Protein AF-A0AAD7BQ53-F1 (afdb_monomer_lite)

Radius of gyration: 19.4 Å; chains: 1; bounding box: 45×33×55 Å

Sequence (127 aa):
MDLADSLHLAATCTTCAQILLSPSLWIQSLKWMKNLHRRPLPCPVGTDITTLPLEKLRDIAIHAYKLRKNWASESPRPVRIGKFEMGFSRIGGPGNINVLCIPGTGLIVTISPNYFACWDAAWEFFT

Secondary structure (DSSP, 8-state):
--HHHHHHHHTT-HHHHGGGG-HHHHHHHHHHHHHHH-PPPSS-TT--GGGS-HHHHHHHHHHHHHHHHHHTSSS---S--------GGGS-SSPPPEEEE-TTSSEEEEEETTEEEEEETTGGG--

Structure (mmCIF, N/CA/C/O backbone):
data_AF-A0AAD7BQ53-F1
#
_entry.id   AF-A0AAD7BQ53-F1
#
loop_
_atom_site.group_PDB
_atom_site.id
_atom_site.type_symbol
_atom_site.label_atom_id
_atom_site.label_alt_id
_atom_site.label_comp_id
_atom_site.label_asym_id
_atom_site.label_entity_id
_atom_site.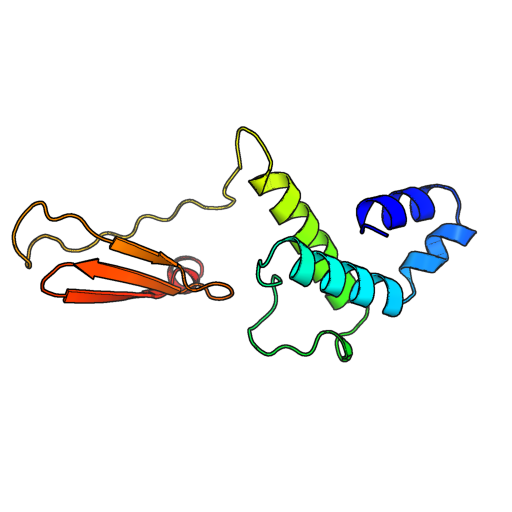label_seq_id
_atom_site.pdbx_PDB_ins_code
_atom_site.Cartn_x
_atom_site.Cartn_y
_atom_site.Cartn_z
_atom_site.occupancy
_atom_site.B_iso_or_equiv
_atom_site.auth_seq_id
_atom_site.auth_comp_id
_atom_site.auth_asym_id
_atom_site.auth_atom_id
_atom_site.pdbx_PDB_model_num
ATOM 1 N N . MET A 1 1 ? -6.947 14.391 10.854 1.00 62.53 1 MET A N 1
ATOM 2 C CA . MET A 1 1 ? -6.539 13.367 11.832 1.00 62.53 1 MET A CA 1
ATOM 3 C C . MET A 1 1 ? -5.756 12.318 11.063 1.00 62.53 1 MET A C 1
ATOM 5 O O . MET A 1 1 ? -6.292 11.815 10.078 1.00 62.53 1 MET A O 1
ATOM 9 N N . ASP A 1 2 ? -4.483 12.097 11.402 1.00 82.31 2 ASP A N 1
ATOM 10 C CA . ASP A 1 2 ? -3.684 11.031 10.776 1.00 82.31 2 ASP A CA 1
ATOM 11 C C . ASP A 1 2 ? -4.206 9.671 11.279 1.00 82.31 2 ASP A C 1
ATOM 13 O O . ASP A 1 2 ? -4.790 9.576 12.359 1.00 82.31 2 ASP A O 1
ATOM 17 N N . LEU A 1 3 ? -3.995 8.602 10.511 1.00 88.19 3 LEU A N 1
ATOM 18 C CA . LEU A 1 3 ? -4.345 7.245 10.928 1.00 88.19 3 LEU A CA 1
ATOM 19 C C . LEU A 1 3 ? -3.667 6.876 12.256 1.00 88.19 3 LEU A C 1
ATOM 21 O O . LEU A 1 3 ? -4.266 6.183 13.073 1.00 88.19 3 LEU A O 1
ATOM 25 N N . ALA A 1 4 ? -2.439 7.351 12.487 1.00 88.94 4 ALA A N 1
ATOM 26 C CA . ALA A 1 4 ? -1.733 7.135 13.748 1.00 88.94 4 ALA A CA 1
ATOM 27 C C . ALA A 1 4 ? -2.526 7.678 14.947 1.00 88.94 4 ALA A C 1
ATOM 29 O O . ALA A 1 4 ? -2.738 6.949 15.912 1.00 88.94 4 ALA A O 1
ATOM 30 N N . ASP A 1 5 ? -3.029 8.911 14.853 1.00 89.31 5 ASP A N 1
ATOM 31 C CA . ASP A 1 5 ? -3.812 9.550 15.916 1.00 89.31 5 ASP A CA 1
ATOM 32 C C . ASP A 1 5 ? -5.094 8.761 16.199 1.00 89.31 5 ASP A C 1
ATOM 34 O O . ASP A 1 5 ? -5.446 8.516 17.351 1.00 89.31 5 ASP A O 1
ATOM 38 N N . SER A 1 6 ? -5.774 8.311 15.140 1.00 89.69 6 SER A N 1
ATOM 39 C CA . SER A 1 6 ? -6.997 7.515 15.254 1.00 89.69 6 SER A CA 1
ATOM 40 C C . SER A 1 6 ? -6.750 6.156 15.912 1.00 89.69 6 SER A C 1
ATOM 42 O O . SER A 1 6 ? -7.562 5.715 16.724 1.00 89.69 6 SER A O 1
ATOM 44 N N . LEU A 1 7 ? -5.625 5.502 15.602 1.00 91.69 7 LEU A N 1
ATOM 45 C CA . LEU A 1 7 ? -5.232 4.241 16.234 1.00 91.69 7 LEU A CA 1
ATOM 46 C C . LEU A 1 7 ? -4.842 4.438 17.704 1.00 91.69 7 LEU A C 1
ATOM 48 O O . LEU A 1 7 ? -5.225 3.626 18.543 1.00 91.69 7 LEU A O 1
ATOM 52 N N . HIS A 1 8 ? -4.124 5.517 18.030 1.00 92.62 8 HIS A N 1
ATOM 53 C CA . HIS A 1 8 ? -3.790 5.853 19.413 1.00 92.62 8 HIS A CA 1
ATOM 54 C C . HIS A 1 8 ? -5.043 6.143 20.238 1.00 92.62 8 HIS A C 1
ATOM 56 O O . HIS A 1 8 ? -5.183 5.597 21.329 1.00 92.62 8 HIS A O 1
ATOM 62 N N . LEU A 1 9 ? -5.983 6.923 19.696 1.00 90.44 9 LEU A N 1
ATOM 63 C CA . LEU A 1 9 ? -7.271 7.182 20.334 1.00 90.44 9 LEU A CA 1
ATOM 64 C C . LEU A 1 9 ? -8.050 5.883 20.559 1.00 90.44 9 LEU A C 1
ATOM 66 O O . LEU A 1 9 ? -8.533 5.644 21.662 1.00 90.44 9 LEU A O 1
ATOM 70 N N . ALA A 1 10 ? -8.132 5.013 19.552 1.00 91.44 10 ALA A N 1
ATOM 71 C CA . ALA A 1 10 ? -8.824 3.732 19.669 1.00 91.44 10 ALA A CA 1
ATOM 72 C C . ALA A 1 10 ? -8.203 2.789 20.715 1.00 91.44 10 ALA A C 1
ATOM 74 O O . ALA A 1 10 ? -8.917 1.981 21.301 1.00 91.44 10 ALA A O 1
ATOM 75 N N . ALA A 1 11 ? -6.899 2.906 20.978 1.00 92.62 11 ALA A N 1
ATOM 76 C CA . ALA A 1 11 ? -6.208 2.118 21.995 1.00 92.62 11 ALA A CA 1
ATOM 77 C C . ALA A 1 11 ? -6.466 2.597 23.440 1.00 92.62 11 ALA A C 1
ATOM 79 O O . ALA A 1 11 ? -6.098 1.893 24.375 1.00 92.62 11 ALA A O 1
ATOM 80 N N . THR A 1 12 ? -7.082 3.770 23.645 1.00 95.00 12 THR A N 1
ATOM 81 C CA . THR A 1 12 ? -7.291 4.335 24.994 1.00 95.00 12 THR A CA 1
ATOM 82 C C . THR A 1 12 ? -8.374 3.619 25.801 1.00 95.00 12 THR A C 1
ATOM 84 O O . THR A 1 12 ? -8.192 3.382 26.993 1.00 95.00 12 THR A O 1
ATOM 87 N N . CYS A 1 13 ? -9.507 3.278 25.181 1.00 94.56 13 CYS A N 1
ATOM 88 C CA . CYS A 1 13 ? -10.615 2.587 25.837 1.00 94.56 13 CYS A CA 1
ATOM 89 C C . CYS A 1 13 ? -11.517 1.863 24.826 1.00 94.56 13 CYS A C 1
ATOM 91 O O . CYS A 1 13 ? -11.491 2.135 23.624 1.00 94.56 13 CYS A O 1
ATOM 93 N N . THR A 1 14 ? -12.363 0.959 25.321 1.00 92.94 14 THR A N 1
ATOM 94 C CA . THR A 1 14 ? -13.292 0.165 24.497 1.00 92.94 14 THR A CA 1
ATOM 95 C C . THR A 1 14 ? -14.312 1.023 23.751 1.00 92.94 14 THR A C 1
ATOM 97 O O . THR A 1 14 ? -14.644 0.717 22.608 1.00 92.94 14 THR A O 1
ATOM 100 N N . THR A 1 15 ? -14.769 2.126 24.347 1.00 93.25 15 THR A N 1
ATOM 101 C CA . THR A 1 15 ? -15.665 3.085 23.686 1.00 93.25 15 THR A CA 1
ATOM 102 C C . THR A 1 15 ? -14.977 3.751 22.498 1.00 93.25 15 THR A C 1
ATOM 104 O O . THR A 1 15 ? -15.538 3.807 21.408 1.00 93.25 15 THR A O 1
ATOM 107 N N . CYS A 1 16 ? -13.728 4.197 22.659 1.00 90.44 16 CYS A N 1
ATOM 108 C CA . CYS A 1 16 ? -12.955 4.770 21.559 1.00 90.44 16 CYS A CA 1
ATOM 109 C C . CYS A 1 16 ? -12.601 3.726 20.492 1.00 90.44 16 CYS A C 1
ATOM 111 O O . CYS A 1 16 ? -12.544 4.066 19.312 1.00 90.44 16 CYS A O 1
ATOM 113 N N . ALA A 1 17 ? -12.434 2.454 20.863 1.00 92.31 17 ALA A N 1
ATOM 114 C CA . ALA A 1 17 ? -12.211 1.376 19.902 1.00 92.31 17 ALA A CA 1
ATOM 115 C C . ALA A 1 17 ? -13.375 1.219 18.904 1.00 92.31 17 ALA A C 1
ATOM 117 O O . ALA A 1 17 ? -13.145 0.823 17.760 1.00 92.31 17 ALA A O 1
ATOM 118 N N . GLN A 1 18 ? -14.603 1.606 19.277 1.00 93.44 18 GLN A N 1
ATOM 119 C CA . GLN A 1 18 ? -15.753 1.592 18.364 1.00 93.44 18 GLN A CA 1
ATOM 120 C C . GLN A 1 18 ? -15.572 2.526 17.159 1.00 93.44 18 GLN A C 1
ATOM 122 O O . GLN A 1 18 ? -16.152 2.278 16.105 1.00 93.44 18 GLN A O 1
ATOM 127 N N . ILE A 1 19 ? -14.724 3.555 17.260 1.00 90.62 19 ILE A N 1
ATOM 128 C CA . ILE A 1 19 ? -14.427 4.464 16.143 1.00 90.62 19 ILE A CA 1
ATOM 129 C C . ILE A 1 19 ? -13.802 3.695 14.967 1.00 90.62 19 ILE A C 1
ATOM 131 O O . ILE A 1 19 ? -14.078 4.015 13.810 1.00 90.62 19 ILE A O 1
ATOM 135 N N . LEU A 1 20 ? -13.039 2.626 15.237 1.00 92.38 20 LEU A N 1
ATOM 136 C CA . LEU A 1 20 ? -12.443 1.770 14.203 1.00 92.38 20 LEU A CA 1
ATOM 137 C C . LEU A 1 20 ? -13.482 0.983 13.392 1.00 92.38 20 LEU A C 1
ATOM 139 O O . LEU A 1 20 ? -13.152 0.477 12.319 1.00 92.38 20 LEU A O 1
ATOM 143 N N . LEU A 1 21 ? -14.725 0.887 13.874 1.00 93.88 21 LEU A N 1
ATOM 144 C CA . LEU A 1 21 ? -15.827 0.241 13.161 1.00 93.88 21 LEU A CA 1
ATOM 145 C C . LEU A 1 21 ? -16.458 1.157 12.101 1.00 93.88 21 LEU A C 1
ATOM 147 O O . LEU A 1 21 ? -17.249 0.692 11.288 1.00 93.88 21 LEU A O 1
ATOM 151 N N . SER A 1 22 ? -16.113 2.448 12.083 1.00 94.56 22 SER A N 1
ATOM 152 C CA . SER A 1 22 ? -16.661 3.418 11.134 1.00 94.56 22 SER A CA 1
ATOM 153 C C . SER A 1 22 ? -15.903 3.398 9.798 1.00 94.56 22 SER A C 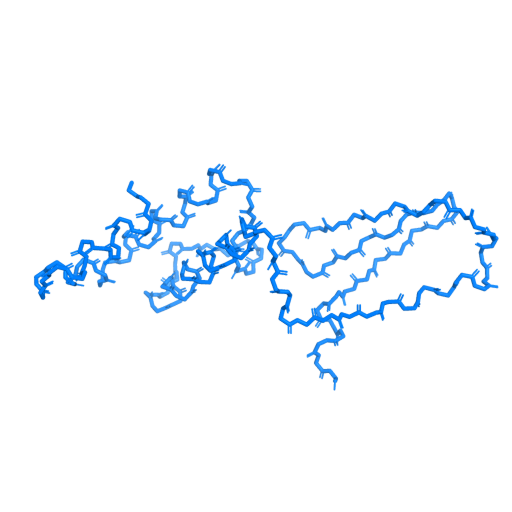1
ATOM 155 O O . SER A 1 22 ? -14.725 3.766 9.769 1.00 94.56 22 SER A O 1
ATOM 157 N N . PRO A 1 23 ? -16.545 3.066 8.658 1.00 94.88 23 PRO A N 1
ATOM 158 C CA . PRO A 1 23 ? -15.909 3.144 7.337 1.00 94.88 23 PRO A CA 1
ATOM 159 C C . PRO A 1 23 ? -15.418 4.557 6.996 1.00 94.88 23 PRO A C 1
ATOM 161 O O . PRO A 1 23 ? -14.372 4.727 6.367 1.00 94.88 23 PRO A O 1
ATOM 164 N N . SER A 1 24 ? -16.146 5.578 7.459 1.00 93.88 24 SER A N 1
ATOM 165 C CA . SER A 1 24 ? -15.834 6.989 7.223 1.00 93.88 24 SER A CA 1
ATOM 166 C C . SER A 1 24 ? -14.454 7.377 7.745 1.00 93.88 24 SER A C 1
ATOM 168 O O . SER A 1 24 ? -13.757 8.143 7.080 1.00 93.88 24 SER A O 1
ATOM 170 N N . LEU A 1 25 ? -14.038 6.819 8.889 1.00 93.75 25 LEU A N 1
ATOM 171 C CA . LEU A 1 25 ? -12.702 7.026 9.447 1.00 93.75 25 LEU A CA 1
ATOM 172 C C . LEU A 1 25 ? -11.632 6.598 8.439 1.00 93.75 25 LEU A C 1
ATOM 174 O O . LEU A 1 25 ? -10.783 7.393 8.041 1.00 93.75 25 LEU A O 1
ATOM 178 N N . TRP A 1 26 ? -11.714 5.349 7.983 1.00 94.69 26 TRP A N 1
ATOM 179 C CA . TRP A 1 26 ? -10.730 4.752 7.087 1.00 94.69 26 TRP A CA 1
ATOM 180 C C . TRP A 1 26 ? -10.692 5.453 5.731 1.00 94.69 26 TRP A C 1
ATOM 182 O O . TRP A 1 26 ? -9.611 5.742 5.219 1.00 94.69 26 TRP A O 1
ATOM 192 N N . ILE A 1 27 ? -11.856 5.796 5.172 1.00 94.69 27 ILE A N 1
ATOM 193 C CA . ILE A 1 27 ? -11.950 6.559 3.921 1.00 94.69 27 ILE A CA 1
ATOM 194 C C . ILE A 1 27 ? -11.280 7.928 4.078 1.00 94.69 27 ILE A C 1
ATOM 196 O O . ILE A 1 27 ? -10.512 8.333 3.203 1.00 94.69 27 ILE A O 1
ATOM 200 N N . GLN A 1 28 ? -11.535 8.645 5.177 1.00 92.94 28 GLN A N 1
ATOM 201 C CA . GLN A 1 28 ? -10.896 9.937 5.430 1.00 92.94 28 GLN A CA 1
ATOM 202 C C . GLN A 1 28 ? -9.380 9.799 5.585 1.00 92.94 28 GLN A C 1
ATOM 204 O O . GLN A 1 28 ? -8.644 10.556 4.951 1.00 92.94 28 GLN A O 1
ATOM 209 N N . SER A 1 29 ? -8.902 8.810 6.346 1.00 92.06 29 SER A N 1
ATOM 210 C CA . SER A 1 29 ? -7.468 8.540 6.494 1.00 92.06 29 SER A CA 1
ATOM 211 C C . SER A 1 29 ? -6.803 8.224 5.151 1.00 92.06 29 SER A C 1
ATOM 213 O O . SER A 1 29 ? -5.741 8.766 4.846 1.00 92.06 29 SER A O 1
ATOM 215 N N . LEU A 1 30 ? -7.433 7.396 4.311 1.00 92.31 30 LEU A N 1
ATOM 216 C CA . LEU A 1 30 ? -6.934 7.049 2.976 1.00 92.31 30 LEU A CA 1
ATOM 217 C C . LEU A 1 30 ? -6.905 8.259 2.034 1.00 92.31 30 LEU A C 1
ATOM 219 O O . LEU A 1 30 ? -5.904 8.479 1.351 1.00 92.31 30 LEU A O 1
ATOM 223 N N . LYS A 1 31 ? -7.967 9.076 2.018 1.00 91.38 31 LYS A N 1
ATOM 224 C CA . LYS A 1 31 ? -8.009 10.323 1.235 1.00 91.38 31 LYS A CA 1
ATOM 225 C C . LYS A 1 31 ? -6.916 11.292 1.681 1.00 91.38 31 LYS A C 1
ATOM 227 O O . LYS A 1 31 ? -6.219 11.856 0.840 1.00 91.38 31 LYS A O 1
ATOM 232 N N . TRP A 1 32 ? -6.732 11.450 2.990 1.00 89.69 32 TRP A N 1
ATOM 233 C CA . TRP A 1 32 ? -5.691 12.307 3.547 1.00 89.69 32 TRP A CA 1
ATOM 234 C C . TRP A 1 32 ? -4.287 11.815 3.170 1.00 89.69 32 TRP A C 1
ATOM 236 O O . TRP A 1 32 ? -3.481 12.603 2.678 1.00 89.69 32 TRP A O 1
ATOM 246 N N . MET A 1 33 ? -4.013 10.509 3.290 1.00 87.81 33 MET A N 1
ATOM 247 C CA . MET A 1 33 ? -2.735 9.919 2.871 1.00 87.81 33 MET A CA 1
ATOM 248 C C . MET A 1 33 ? -2.463 10.104 1.372 1.00 87.81 33 MET A C 1
ATOM 250 O O . MET A 1 33 ? -1.357 10.499 1.001 1.00 87.81 33 MET A O 1
ATOM 254 N N . LYS A 1 34 ? -3.464 9.864 0.513 1.00 86.31 34 LYS A N 1
ATOM 255 C CA . LYS A 1 34 ? -3.348 10.057 -0.942 1.00 86.31 34 LYS A CA 1
ATOM 256 C C . LYS A 1 34 ? -2.979 11.504 -1.286 1.00 86.31 34 LYS A C 1
ATOM 258 O O . LYS A 1 34 ? -2.079 11.734 -2.092 1.00 86.31 34 LYS A O 1
ATOM 263 N N . ASN A 1 35 ? -3.652 12.467 -0.658 1.00 86.00 35 ASN A N 1
ATOM 264 C CA . ASN A 1 35 ? -3.4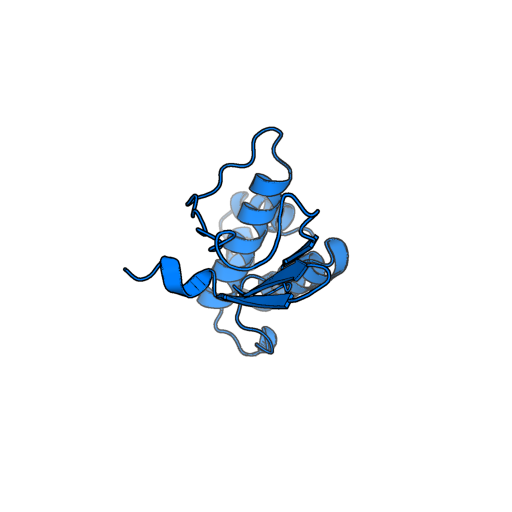62 13.888 -0.942 1.00 86.00 35 ASN A CA 1
ATOM 265 C C . ASN A 1 35 ? -2.121 14.415 -0.422 1.00 86.00 35 ASN A C 1
ATOM 267 O O . ASN A 1 35 ? -1.442 15.153 -1.132 1.00 86.00 35 ASN A O 1
ATOM 271 N N . LEU A 1 36 ? -1.726 14.026 0.794 1.00 81.88 36 LEU A N 1
ATOM 272 C CA . LEU A 1 36 ? -0.513 14.543 1.424 1.00 81.88 36 LEU A CA 1
ATOM 273 C C . LEU A 1 36 ? 0.761 14.014 0.754 1.00 81.88 36 LEU A C 1
ATOM 275 O O . LEU A 1 36 ? 1.695 14.773 0.521 1.00 81.88 36 LEU A O 1
ATOM 279 N N . HIS A 1 37 ? 0.801 12.720 0.430 1.00 73.44 37 HIS A N 1
ATOM 280 C CA . HIS A 1 37 ? 2.035 12.071 -0.033 1.00 73.44 37 HIS A CA 1
ATOM 281 C C . HIS A 1 37 ? 2.163 12.013 -1.553 1.00 73.44 37 HIS A C 1
ATOM 283 O O . HIS A 1 37 ? 3.205 11.592 -2.049 1.00 73.44 37 HIS A O 1
ATOM 289 N N . ARG A 1 38 ? 1.107 12.381 -2.298 1.00 78.56 38 ARG A N 1
ATOM 290 C CA . ARG A 1 38 ? 1.005 12.208 -3.762 1.00 78.56 38 ARG A CA 1
ATOM 291 C C . ARG A 1 38 ? 1.376 10.793 -4.231 1.00 78.56 38 ARG A C 1
ATOM 293 O O . ARG A 1 38 ? 1.777 10.595 -5.375 1.00 78.56 38 ARG A O 1
ATOM 300 N N . ARG A 1 39 ? 1.252 9.802 -3.343 1.00 78.50 39 ARG A N 1
ATOM 301 C CA . ARG A 1 39 ? 1.511 8.394 -3.632 1.00 78.50 39 ARG A CA 1
ATOM 302 C C . ARG A 1 39 ? 0.184 7.672 -3.847 1.00 78.50 39 ARG A C 1
ATOM 304 O O . ARG A 1 39 ? -0.786 7.953 -3.137 1.00 78.50 39 ARG A O 1
ATOM 311 N N . PRO A 1 40 ? 0.128 6.751 -4.817 1.00 82.94 40 PRO A N 1
ATOM 312 C CA . PRO A 1 40 ? -1.049 5.929 -5.031 1.00 82.94 40 PRO A CA 1
ATOM 313 C C . PRO A 1 40 ? -1.308 5.060 -3.799 1.00 82.94 40 PRO A C 1
ATOM 315 O O . PRO A 1 40 ? -0.382 4.648 -3.095 1.00 82.94 40 PRO A O 1
ATOM 318 N N . LEU A 1 41 ? -2.586 4.796 -3.539 1.00 88.69 41 LEU A N 1
ATOM 319 C CA . LEU A 1 41 ? -2.986 3.840 -2.515 1.00 88.69 41 LEU A CA 1
ATOM 320 C C . LEU A 1 41 ? -2.651 2.415 -2.985 1.00 88.69 41 LEU A C 1
ATOM 322 O O . LEU A 1 41 ? -2.651 2.164 -4.191 1.00 88.69 41 LEU A O 1
ATOM 326 N N . PRO A 1 42 ? -2.391 1.475 -2.061 1.00 87.56 42 PRO A N 1
ATOM 327 C CA . PRO A 1 42 ? -2.105 0.078 -2.379 1.00 87.56 42 PRO A CA 1
ATOM 328 C C . PRO A 1 42 ? -3.393 -0.684 -2.732 1.00 87.56 42 PRO A C 1
ATOM 330 O O . PRO A 1 42 ? -3.787 -1.634 -2.062 1.00 87.56 42 PRO A O 1
ATOM 333 N N . CYS A 1 43 ? -4.089 -0.223 -3.764 1.00 85.88 43 CYS A N 1
ATOM 334 C CA . CYS A 1 43 ? -5.283 -0.837 -4.327 1.00 85.88 43 CYS A CA 1
ATOM 335 C C . CYS A 1 43 ? -5.236 -0.723 -5.859 1.00 85.88 43 CYS A C 1
ATOM 337 O O . CYS A 1 43 ? -4.519 0.141 -6.372 1.00 85.88 43 CYS A O 1
ATOM 339 N N . PRO A 1 44 ? -5.994 -1.551 -6.601 1.00 83.44 44 PRO A N 1
ATOM 340 C CA . PRO A 1 44 ? -6.022 -1.471 -8.057 1.00 83.44 44 PRO A CA 1
ATOM 341 C C . PRO A 1 44 ? -6.359 -0.063 -8.562 1.00 83.44 44 PRO A C 1
ATOM 343 O O . PRO A 1 44 ? -7.152 0.665 -7.950 1.00 83.44 44 PRO A O 1
ATOM 346 N N . VAL A 1 45 ? -5.768 0.317 -9.694 1.00 81.69 45 VAL A N 1
ATOM 347 C CA . VAL A 1 45 ? -6.030 1.612 -10.334 1.00 81.69 45 VAL A CA 1
ATOM 348 C C . VAL A 1 45 ? -7.521 1.734 -10.654 1.00 81.69 45 VAL A C 1
ATOM 350 O O . VAL A 1 45 ? -8.143 0.788 -11.126 1.00 81.69 45 VAL A O 1
ATOM 353 N N . GLY A 1 46 ? -8.104 2.899 -10.365 1.00 84.31 46 GLY A N 1
ATOM 354 C CA . GLY A 1 46 ? -9.529 3.156 -10.596 1.00 84.31 46 GLY A CA 1
ATOM 355 C C . GLY A 1 46 ? -10.470 2.599 -9.524 1.00 84.31 46 GLY A C 1
ATOM 356 O O . GLY A 1 46 ? -11.669 2.836 -9.616 1.00 84.31 46 GLY A O 1
ATOM 357 N N . THR A 1 47 ? -9.960 1.918 -8.490 1.00 89.12 47 THR A N 1
ATOM 358 C CA . THR A 1 47 ? -10.802 1.445 -7.379 1.00 89.12 47 THR A CA 1
ATOM 359 C C . THR A 1 47 ? -11.463 2.622 -6.664 1.00 89.12 47 THR A C 1
ATOM 361 O O . THR A 1 47 ? -10.774 3.492 -6.118 1.00 89.12 47 THR A O 1
ATOM 364 N N . ASP A 1 48 ? -12.795 2.621 -6.610 1.00 92.62 48 ASP A N 1
ATOM 365 C CA . ASP A 1 48 ? -13.537 3.519 -5.733 1.00 92.62 48 ASP A CA 1
ATOM 366 C C . ASP A 1 48 ? -13.453 3.006 -4.292 1.00 92.62 48 ASP A C 1
ATOM 368 O O . ASP A 1 48 ? -14.044 1.997 -3.917 1.00 92.62 48 ASP A O 1
ATOM 372 N N . ILE A 1 49 ? -12.687 3.711 -3.461 1.00 93.25 49 ILE A N 1
ATOM 373 C CA . ILE A 1 49 ? -12.535 3.353 -2.049 1.00 93.25 49 ILE A CA 1
ATOM 374 C C . ILE A 1 49 ? -13.842 3.507 -1.262 1.00 93.25 49 ILE A C 1
ATOM 376 O O . ILE A 1 49 ? -13.976 2.898 -0.209 1.00 93.25 49 ILE A O 1
ATOM 380 N N . THR A 1 50 ? -14.806 4.305 -1.729 1.00 94.38 50 THR A N 1
ATOM 381 C CA . THR A 1 50 ? -16.058 4.544 -0.991 1.00 94.38 50 THR A CA 1
ATOM 382 C C . THR A 1 50 ? -17.008 3.351 -1.026 1.00 94.38 50 THR A C 1
ATOM 384 O O . THR A 1 50 ? -17.856 3.228 -0.146 1.00 94.38 50 THR A O 1
ATOM 387 N N . THR A 1 51 ? -16.824 2.443 -1.986 1.00 95.31 51 THR A N 1
ATOM 388 C CA . THR A 1 51 ? -17.645 1.240 -2.155 1.00 95.31 51 THR A CA 1
ATOM 389 C C . THR A 1 51 ? -17.018 -0.004 -1.524 1.00 95.31 51 THR A C 1
ATOM 391 O O . THR A 1 51 ? -17.585 -1.091 -1.612 1.00 95.31 51 THR A O 1
ATOM 394 N N . LEU A 1 52 ? -15.829 0.112 -0.922 1.00 95.06 52 LEU A N 1
ATOM 395 C CA . LEU A 1 52 ? -15.121 -1.028 -0.345 1.00 95.06 52 LEU A CA 1
ATOM 396 C C . LEU A 1 52 ? -15.684 -1.416 1.032 1.00 95.06 52 LEU A C 1
ATOM 398 O O . LEU A 1 52 ? -16.037 -0.543 1.827 1.00 95.06 52 LEU A O 1
ATOM 402 N N . PRO A 1 53 ? -15.698 -2.719 1.369 1.00 96.62 53 PRO A N 1
ATOM 403 C CA . PRO A 1 53 ? -16.070 -3.163 2.705 1.00 96.62 53 PRO A CA 1
ATOM 404 C C . PRO A 1 53 ? -15.045 -2.690 3.745 1.00 96.62 53 PRO A C 1
ATOM 406 O O . PRO A 1 53 ? -13.857 -2.526 3.447 1.00 96.62 53 PRO A O 1
ATOM 409 N N . LEU A 1 54 ? -15.500 -2.522 4.991 1.00 95.62 54 LEU A N 1
ATOM 410 C CA . LEU A 1 54 ? -14.696 -2.019 6.112 1.00 95.62 54 LEU A CA 1
ATOM 411 C C . LEU A 1 54 ? -13.362 -2.762 6.280 1.00 95.62 54 LEU A C 1
ATOM 413 O O . LEU A 1 54 ? -12.327 -2.138 6.494 1.00 95.62 54 LEU A O 1
ATOM 417 N N . GLU A 1 55 ? -13.375 -4.088 6.156 1.00 95.56 55 GLU A N 1
ATOM 418 C CA . GLU A 1 55 ? -12.169 -4.911 6.277 1.00 95.56 55 GLU A CA 1
ATOM 419 C C . GLU A 1 55 ? -11.123 -4.545 5.221 1.00 95.56 55 GLU A C 1
ATOM 421 O O . GLU A 1 55 ? -9.962 -4.320 5.553 1.00 95.56 55 GLU A O 1
ATOM 426 N N . LYS A 1 56 ? -11.546 -4.377 3.962 1.00 95.06 56 LYS A N 1
ATOM 427 C CA . LYS A 1 56 ? -10.653 -3.967 2.870 1.00 95.06 56 LYS A CA 1
ATOM 428 C C . LYS A 1 56 ? -10.136 -2.549 3.070 1.00 95.06 56 LYS A C 1
ATOM 430 O O . LYS A 1 56 ? -8.954 -2.302 2.848 1.00 95.06 56 LYS A O 1
ATOM 435 N N . LEU A 1 57 ? -10.989 -1.629 3.518 1.00 95.44 57 LEU A N 1
ATOM 436 C CA . LEU A 1 57 ? -10.582 -0.265 3.862 1.00 95.44 57 LEU A CA 1
ATOM 437 C C . LEU A 1 57 ? -9.491 -0.254 4.937 1.00 95.44 57 LEU A C 1
ATOM 439 O O . LEU A 1 57 ? -8.470 0.419 4.777 1.00 95.44 57 LEU A O 1
ATOM 443 N N . ARG A 1 58 ? -9.688 -1.038 6.000 1.00 95.19 58 ARG A N 1
ATOM 444 C CA . ARG A 1 58 ? -8.718 -1.215 7.082 1.00 95.19 58 ARG A CA 1
ATOM 445 C C . ARG A 1 58 ? -7.405 -1.794 6.561 1.00 95.19 58 ARG A C 1
ATOM 447 O O . ARG A 1 58 ? -6.346 -1.245 6.861 1.00 95.19 58 ARG A O 1
ATOM 454 N N . ASP A 1 59 ? -7.462 -2.857 5.765 1.00 94.88 59 ASP A N 1
ATOM 455 C CA . ASP A 1 59 ? -6.272 -3.522 5.229 1.00 94.88 59 ASP A CA 1
ATOM 456 C C . ASP A 1 59 ? -5.442 -2.576 4.352 1.00 94.88 59 ASP A C 1
ATOM 458 O O . ASP A 1 59 ? -4.232 -2.448 4.551 1.00 94.88 59 ASP A O 1
ATOM 462 N N . ILE A 1 60 ? -6.094 -1.848 3.436 1.00 94.12 60 ILE A N 1
ATOM 463 C CA . ILE A 1 60 ? -5.444 -0.852 2.571 1.00 94.12 60 ILE A CA 1
ATOM 464 C C . ILE A 1 60 ? -4.816 0.254 3.421 1.00 94.12 60 ILE A C 1
ATOM 466 O O . ILE A 1 60 ? -3.667 0.628 3.186 1.00 94.12 60 ILE A O 1
ATOM 470 N N . ALA A 1 61 ? -5.533 0.776 4.420 1.00 93.69 61 ALA A N 1
ATOM 471 C CA . ALA A 1 61 ? -5.047 1.869 5.257 1.00 93.69 61 ALA A CA 1
ATOM 472 C C . ALA A 1 61 ? -3.836 1.458 6.103 1.00 93.69 61 ALA A C 1
ATOM 474 O O . ALA A 1 61 ? -2.832 2.173 6.138 1.00 93.69 61 ALA A O 1
ATOM 475 N N . ILE A 1 62 ? -3.892 0.282 6.733 1.00 93.25 62 ILE A N 1
ATOM 476 C CA . ILE A 1 62 ? -2.773 -0.269 7.502 1.00 93.25 62 ILE A CA 1
ATOM 477 C C . ILE A 1 62 ? -1.581 -0.543 6.581 1.00 93.25 62 ILE A C 1
ATOM 479 O O . ILE A 1 62 ? -0.446 -0.218 6.937 1.00 93.25 62 ILE A O 1
ATOM 483 N N . HIS A 1 63 ? -1.811 -1.115 5.397 1.00 91.56 63 HIS A N 1
ATOM 484 C CA . HIS A 1 63 ? -0.745 -1.380 4.436 1.00 91.56 63 HIS A CA 1
ATOM 485 C C . HIS A 1 63 ? -0.090 -0.081 3.947 1.00 91.56 63 HIS A C 1
ATOM 487 O O . HIS A 1 63 ? 1.134 0.038 3.980 1.00 91.56 63 HIS A O 1
ATOM 493 N N . ALA A 1 64 ? -0.887 0.927 3.582 1.00 90.75 64 ALA A N 1
ATOM 494 C CA . ALA A 1 64 ? -0.401 2.243 3.173 1.00 90.75 64 ALA A CA 1
ATOM 495 C C . ALA A 1 64 ? 0.436 2.909 4.277 1.00 90.75 64 ALA A C 1
ATOM 497 O O . ALA A 1 64 ? 1.520 3.430 4.010 1.00 90.75 64 ALA A O 1
ATOM 498 N N . TYR A 1 65 ? -0.019 2.833 5.531 1.00 90.75 65 TYR A N 1
ATOM 499 C CA . TYR A 1 65 ? 0.718 3.352 6.682 1.00 90.75 65 TYR A CA 1
ATOM 500 C C . TYR A 1 65 ? 2.051 2.628 6.904 1.00 90.75 65 TYR A C 1
ATOM 502 O O . TYR A 1 65 ? 3.082 3.276 7.097 1.00 90.75 65 TYR A O 1
ATOM 510 N N . LYS A 1 66 ? 2.058 1.290 6.833 1.00 89.88 66 LYS A N 1
ATOM 511 C CA . LYS A 1 66 ? 3.285 0.485 6.947 1.00 89.88 66 LYS A CA 1
ATOM 512 C C . LYS A 1 66 ? 4.278 0.822 5.839 1.00 89.88 66 LYS A C 1
ATOM 514 O O . LYS A 1 66 ? 5.452 1.023 6.136 1.00 89.88 66 LYS A O 1
ATOM 519 N N . LEU A 1 67 ? 3.811 0.946 4.593 1.00 88.00 67 LEU A N 1
ATOM 520 C CA . LEU A 1 67 ? 4.645 1.384 3.475 1.00 88.00 67 LEU A CA 1
ATOM 521 C C . LEU A 1 67 ? 5.234 2.766 3.748 1.00 88.00 67 LEU A C 1
ATOM 523 O O . LEU A 1 67 ? 6.444 2.931 3.632 1.00 88.00 67 LEU A O 1
ATOM 527 N N . ARG A 1 68 ? 4.418 3.744 4.167 1.00 87.62 68 ARG A N 1
ATOM 528 C CA . ARG A 1 68 ? 4.899 5.091 4.518 1.00 87.62 68 ARG A CA 1
ATOM 529 C C . ARG A 1 68 ? 6.015 5.028 5.558 1.00 87.62 68 ARG A C 1
ATOM 531 O O . ARG A 1 68 ? 7.064 5.628 5.356 1.00 87.62 68 ARG A O 1
ATOM 538 N N . LYS A 1 69 ? 5.801 4.284 6.646 1.00 89.50 69 LYS A N 1
ATOM 539 C CA . LYS A 1 69 ? 6.787 4.135 7.723 1.00 89.50 69 LYS A CA 1
ATOM 540 C C . LYS A 1 69 ? 8.072 3.462 7.235 1.00 89.50 69 LYS A C 1
ATOM 542 O O . LYS A 1 69 ? 9.152 3.902 7.606 1.00 89.50 69 LYS A O 1
ATOM 547 N N . ASN A 1 70 ? 7.962 2.434 6.393 1.00 90.50 70 ASN A N 1
ATOM 548 C CA . ASN A 1 70 ? 9.120 1.751 5.817 1.00 90.50 70 ASN A CA 1
ATOM 549 C C . ASN A 1 70 ? 9.931 2.684 4.908 1.00 90.50 70 ASN A C 1
ATOM 551 O O . ASN A 1 70 ? 11.143 2.763 5.043 1.00 90.50 70 ASN A O 1
ATOM 555 N N . TRP A 1 71 ? 9.263 3.436 4.028 1.00 86.44 71 TRP A N 1
ATOM 556 C CA . TRP A 1 71 ? 9.919 4.382 3.119 1.00 86.44 71 TRP A CA 1
ATOM 557 C C . TRP A 1 71 ? 10.533 5.594 3.823 1.00 86.44 71 TRP A C 1
ATOM 559 O O . TRP A 1 71 ? 11.440 6.203 3.271 1.00 86.44 71 TRP A O 1
ATOM 569 N N . ALA A 1 72 ? 10.030 5.957 5.003 1.00 88.56 72 ALA A N 1
ATOM 570 C CA . ALA A 1 72 ? 10.591 7.022 5.830 1.00 88.56 72 ALA A CA 1
ATOM 571 C C . ALA A 1 72 ? 11.717 6.537 6.764 1.00 88.56 72 ALA A C 1
ATOM 573 O O . ALA A 1 72 ? 12.308 7.348 7.471 1.00 88.56 72 ALA A O 1
ATOM 574 N N . SER A 1 73 ? 11.986 5.229 6.818 1.00 91.38 73 SER A N 1
ATOM 575 C CA . SER A 1 73 ? 13.084 4.676 7.609 1.00 91.38 73 SER A CA 1
ATOM 576 C C . SER A 1 73 ? 14.430 4.983 6.952 1.00 91.38 73 SER A C 1
ATOM 578 O O . SER A 1 73 ? 14.529 5.009 5.730 1.00 91.38 73 SER A O 1
ATOM 580 N N . GLU A 1 74 ? 15.479 5.140 7.762 1.00 92.88 74 GLU A N 1
ATOM 581 C CA . GLU A 1 74 ? 16.867 5.249 7.289 1.00 92.88 74 GLU A CA 1
ATOM 582 C C . GLU A 1 74 ? 17.310 4.005 6.498 1.00 92.88 74 GLU A C 1
ATOM 584 O O . GLU A 1 74 ? 18.109 4.101 5.571 1.00 92.88 74 GLU A O 1
ATOM 589 N N . SER A 1 75 ? 16.740 2.838 6.818 1.00 90.88 75 SER A N 1
ATOM 590 C CA . SER A 1 75 ? 16.993 1.575 6.117 1.00 90.88 75 SER A CA 1
ATOM 591 C C . SER A 1 75 ? 15.679 0.892 5.706 1.00 90.88 75 SER A C 1
ATOM 593 O O . SER A 1 75 ? 15.239 -0.063 6.358 1.00 90.88 75 SER A O 1
ATOM 595 N N . PRO A 1 76 ? 15.020 1.356 4.622 1.00 89.50 76 PRO A N 1
ATOM 596 C CA . PRO A 1 76 ? 13.811 0.725 4.109 1.00 89.50 76 PRO A CA 1
ATOM 597 C C . PRO A 1 76 ? 14.080 -0.741 3.781 1.00 89.50 76 PRO A C 1
ATOM 599 O O . PRO A 1 76 ? 15.041 -1.068 3.084 1.00 89.50 76 PRO A O 1
ATOM 602 N N . ARG A 1 77 ? 13.222 -1.639 4.267 1.00 87.12 77 ARG A N 1
ATOM 603 C CA . ARG A 1 77 ? 13.373 -3.076 4.026 1.00 87.12 77 ARG A CA 1
ATOM 604 C C . ARG A 1 77 ? 12.443 -3.493 2.893 1.00 87.12 77 ARG A C 1
ATOM 606 O O . ARG A 1 77 ? 11.225 -3.503 3.103 1.00 87.12 77 ARG A O 1
ATOM 613 N N . PRO A 1 78 ? 12.957 -3.788 1.687 1.00 82.56 78 PRO A N 1
ATOM 614 C CA . PRO A 1 78 ? 12.131 -4.383 0.651 1.00 82.56 78 PRO A CA 1
ATOM 615 C C . PRO A 1 78 ? 11.708 -5.782 1.104 1.00 82.56 78 PRO A C 1
ATOM 617 O O . PRO A 1 78 ? 12.494 -6.523 1.689 1.00 82.56 78 PRO A O 1
ATOM 620 N N . VAL A 1 79 ? 10.455 -6.149 0.840 1.00 76.62 79 VAL A N 1
ATOM 621 C CA . VAL A 1 79 ? 9.959 -7.500 1.153 1.00 76.62 79 VAL A CA 1
ATOM 622 C C . VAL A 1 79 ? 10.596 -8.534 0.220 1.00 76.62 79 VAL A C 1
ATOM 624 O O . VAL A 1 79 ? 10.821 -9.671 0.621 1.00 76.62 79 VAL A O 1
ATOM 627 N N . ARG A 1 80 ? 10.900 -8.139 -1.023 1.00 69.56 80 ARG A N 1
ATOM 628 C CA . ARG A 1 80 ? 11.553 -8.965 -2.043 1.00 69.56 80 ARG A CA 1
ATOM 629 C C . ARG A 1 80 ? 12.471 -8.105 -2.903 1.00 69.56 80 ARG A C 1
ATOM 631 O O . ARG A 1 80 ? 12.172 -6.937 -3.144 1.00 69.56 80 ARG A O 1
ATOM 638 N N . ILE A 1 81 ? 13.567 -8.698 -3.360 1.00 73.81 81 ILE A N 1
ATOM 639 C CA . ILE A 1 81 ? 14.515 -8.089 -4.293 1.00 73.81 81 ILE A CA 1
ATOM 640 C C . ILE A 1 81 ? 14.470 -8.933 -5.566 1.00 73.81 81 ILE A C 1
ATOM 642 O O . ILE A 1 81 ? 14.854 -10.099 -5.533 1.00 73.81 81 ILE A O 1
ATOM 646 N N . GLY A 1 82 ? 13.959 -8.355 -6.652 1.00 67.81 82 GLY A N 1
ATOM 647 C CA . GL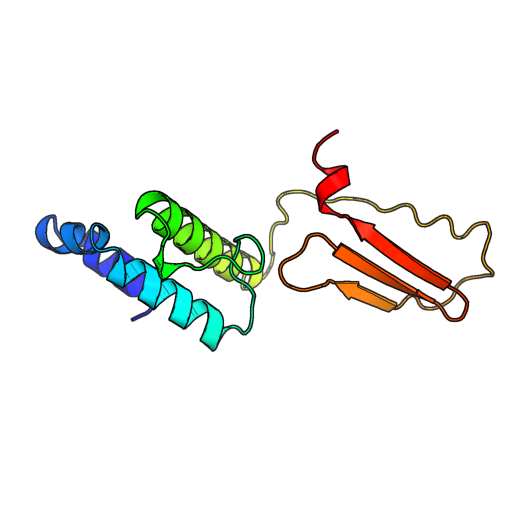Y A 1 82 ? 14.009 -8.948 -7.990 1.00 67.81 82 GLY A CA 1
ATOM 648 C C . GLY A 1 82 ? 15.247 -8.476 -8.750 1.00 67.81 82 GLY A C 1
ATOM 649 O O . GLY A 1 82 ? 15.802 -7.415 -8.445 1.00 67.81 82 GLY A O 1
ATOM 650 N N . LYS A 1 83 ? 15.683 -9.260 -9.736 1.00 69.88 83 LYS A N 1
ATOM 651 C CA . LYS A 1 83 ? 16.739 -8.877 -10.677 1.00 69.88 83 LYS A CA 1
ATOM 652 C C . LYS A 1 83 ? 16.193 -9.024 -12.088 1.00 69.88 83 LYS A C 1
ATOM 654 O O . LYS A 1 83 ? 15.954 -10.137 -12.528 1.00 69.88 83 LYS A O 1
ATOM 659 N N . PHE A 1 84 ? 16.079 -7.907 -12.795 1.00 67.31 84 PHE A N 1
ATOM 660 C CA . PHE A 1 84 ? 15.741 -7.916 -14.211 1.00 67.31 84 PHE A CA 1
ATOM 661 C C . PHE A 1 84 ? 17.028 -8.021 -15.022 1.00 67.31 84 PHE A C 1
ATOM 663 O O . PHE A 1 84 ? 17.823 -7.077 -15.071 1.00 67.31 84 PHE A O 1
ATOM 670 N N . GLU A 1 85 ? 17.250 -9.172 -15.652 1.00 66.94 85 GLU A N 1
ATOM 671 C CA . GLU A 1 85 ? 18.311 -9.311 -16.644 1.00 66.94 85 GLU A CA 1
ATOM 672 C C . GLU A 1 85 ? 17.870 -8.633 -17.937 1.00 66.94 85 GLU A C 1
ATOM 674 O O . GLU A 1 85 ? 17.202 -9.206 -18.796 1.00 66.94 85 GLU A O 1
ATOM 679 N N . MET A 1 86 ? 18.250 -7.369 -18.085 1.00 61.56 86 MET A N 1
ATOM 680 C CA . MET A 1 86 ? 18.127 -6.714 -19.374 1.00 61.56 86 MET A CA 1
ATOM 681 C C . MET A 1 86 ? 19.187 -7.298 -20.301 1.00 61.56 86 MET A C 1
ATOM 683 O O . MET A 1 86 ? 20.381 -7.201 -20.030 1.00 61.56 86 MET A O 1
ATOM 687 N N . GLY A 1 87 ? 18.759 -7.932 -21.391 1.00 55.91 87 GLY A N 1
ATOM 688 C CA . GLY A 1 87 ? 19.648 -8.465 -22.420 1.00 55.91 87 GLY A CA 1
ATOM 689 C C . GLY A 1 87 ? 20.376 -7.347 -23.171 1.00 55.91 87 GLY A C 1
ATOM 690 O O . GLY A 1 87 ? 20.060 -7.062 -24.323 1.00 55.91 87 GLY A O 1
ATOM 691 N N . PHE A 1 88 ? 21.371 -6.722 -22.539 1.00 53.62 88 PHE A N 1
ATOM 692 C CA . PHE A 1 88 ? 22.244 -5.703 -23.136 1.00 53.62 88 PHE A CA 1
ATOM 693 C C . PHE A 1 88 ? 23.035 -6.218 -24.344 1.00 53.62 88 PHE A C 1
ATOM 695 O O . PHE A 1 88 ? 23.576 -5.434 -25.121 1.00 53.62 88 PHE A O 1
ATOM 702 N N . SER A 1 89 ? 23.089 -7.536 -24.533 1.00 48.91 89 SER A N 1
ATOM 703 C CA . SER A 1 89 ? 23.917 -8.218 -25.526 1.00 48.91 89 SER A CA 1
ATOM 704 C C . SER A 1 89 ? 23.540 -7.919 -26.981 1.00 48.91 89 SER A C 1
ATOM 706 O O . SER A 1 89 ? 24.302 -8.274 -27.875 1.00 48.91 89 SER A O 1
ATOM 708 N N . ARG A 1 90 ? 22.382 -7.298 -27.254 1.00 48.75 90 ARG A N 1
ATOM 709 C CA . ARG A 1 90 ? 21.927 -7.007 -28.630 1.00 48.75 90 ARG A CA 1
ATOM 710 C C . ARG A 1 90 ? 21.838 -5.524 -28.984 1.00 48.75 90 ARG A C 1
ATOM 712 O O . ARG A 1 90 ? 21.633 -5.216 -30.152 1.00 48.75 90 ARG A O 1
ATOM 719 N N . ILE A 1 91 ? 21.999 -4.609 -28.024 1.00 48.22 91 ILE A N 1
ATOM 720 C CA . ILE A 1 91 ? 21.749 -3.178 -28.253 1.00 48.22 91 ILE A CA 1
ATOM 721 C C . ILE A 1 91 ? 22.875 -2.339 -27.638 1.00 48.22 91 ILE A C 1
ATOM 723 O O . ILE A 1 91 ? 22.714 -1.714 -26.601 1.00 48.22 91 ILE A O 1
ATOM 727 N N . GLY A 1 92 ? 24.037 -2.376 -28.294 1.00 45.00 92 GLY A N 1
ATOM 728 C CA . GLY A 1 92 ? 25.058 -1.321 -28.290 1.00 45.00 92 GLY A CA 1
ATOM 729 C C . GLY A 1 92 ? 25.427 -0.655 -26.958 1.00 45.00 92 GLY A C 1
ATOM 730 O O . GLY A 1 92 ? 24.986 0.457 -26.691 1.00 45.00 92 GLY A O 1
ATOM 731 N N . GLY A 1 93 ? 26.374 -1.260 -26.234 1.00 51.53 93 GLY A N 1
ATOM 732 C CA . GLY A 1 93 ? 27.305 -0.563 -25.334 1.00 51.53 93 GLY A CA 1
ATOM 733 C C . GLY A 1 93 ? 26.745 -0.017 -24.005 1.00 51.53 93 GLY A C 1
ATOM 734 O O . GLY A 1 93 ? 25.541 -0.047 -23.759 1.00 51.53 93 GLY A O 1
ATOM 735 N N . PRO A 1 94 ? 27.630 0.474 -23.113 1.00 54.44 94 PRO A N 1
ATOM 736 C CA . PRO A 1 94 ? 27.265 1.011 -21.803 1.00 54.44 94 PRO A CA 1
ATOM 737 C C . PRO A 1 94 ? 26.591 2.382 -21.962 1.00 54.44 94 PRO A C 1
ATOM 739 O O . PRO A 1 94 ? 27.229 3.426 -21.867 1.00 54.44 94 PRO A O 1
ATOM 742 N N . GLY A 1 95 ? 25.296 2.382 -22.267 1.00 60.22 95 GLY A N 1
ATOM 743 C CA . GLY A 1 95 ? 24.462 3.581 -22.299 1.00 60.22 95 GLY A CA 1
ATOM 744 C C . GLY A 1 95 ? 23.734 3.805 -20.974 1.00 60.22 95 GLY A C 1
ATOM 745 O O . GLY A 1 95 ? 23.353 2.851 -20.296 1.00 60.22 95 GLY A O 1
ATOM 746 N N . ASN A 1 96 ? 23.491 5.070 -20.622 1.00 67.12 96 ASN A N 1
ATOM 747 C CA . ASN A 1 96 ? 22.609 5.416 -19.508 1.00 67.12 96 ASN A CA 1
ATOM 748 C C . ASN A 1 96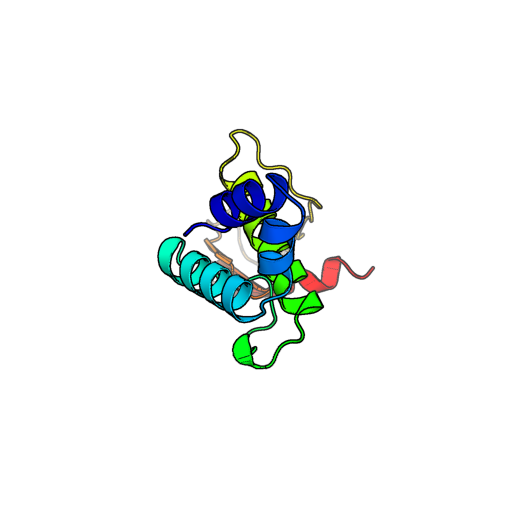 ? 21.194 4.897 -19.798 1.00 67.12 96 ASN A C 1
ATOM 750 O O . ASN A 1 96 ? 20.593 5.252 -20.814 1.00 67.12 96 ASN A O 1
ATOM 754 N N . ILE A 1 97 ? 20.661 4.073 -18.900 1.00 73.12 97 ILE A N 1
ATOM 755 C CA . ILE A 1 97 ? 19.263 3.644 -18.942 1.00 73.12 97 ILE A CA 1
ATOM 756 C C . ILE A 1 97 ? 18.479 4.528 -18.003 1.00 73.12 97 ILE A C 1
ATOM 758 O O . ILE A 1 97 ? 18.769 4.596 -16.808 1.00 73.12 97 ILE A O 1
ATOM 762 N N . ASN A 1 98 ? 17.438 5.144 -18.539 1.00 81.06 98 ASN A N 1
ATOM 763 C CA . ASN A 1 98 ? 16.445 5.804 -17.719 1.00 81.06 98 ASN A CA 1
ATOM 764 C C . ASN A 1 98 ? 15.401 4.774 -17.301 1.00 81.06 98 ASN A C 1
ATOM 766 O O . ASN A 1 98 ? 14.816 4.094 -18.143 1.00 81.06 98 ASN A O 1
ATOM 770 N N . VAL A 1 99 ? 15.172 4.661 -15.997 1.00 82.00 99 VAL A N 1
ATOM 771 C CA . VAL A 1 99 ? 14.152 3.782 -15.424 1.00 82.00 99 VAL A CA 1
ATOM 772 C C . VAL A 1 99 ? 13.012 4.649 -14.907 1.00 82.00 99 VAL A C 1
ATOM 774 O O . VAL A 1 99 ? 13.227 5.551 -14.099 1.00 82.00 99 VAL A O 1
ATOM 777 N N . LEU A 1 100 ? 11.797 4.372 -15.369 1.00 85.38 100 LEU A N 1
ATOM 778 C CA . LEU A 1 100 ? 10.570 5.027 -14.938 1.00 85.38 100 LEU A CA 1
ATOM 779 C C . LEU A 1 100 ? 9.623 3.985 -14.342 1.00 85.38 100 LEU A C 1
ATOM 781 O O . LEU A 1 100 ? 9.169 3.081 -15.035 1.00 85.38 100 LEU A O 1
ATOM 785 N N . CYS A 1 101 ? 9.273 4.133 -13.068 1.00 83.56 101 CYS A N 1
ATOM 786 C CA . CYS A 1 101 ? 8.244 3.307 -12.437 1.00 83.56 101 CYS A CA 1
ATOM 787 C C . CYS A 1 101 ? 6.875 3.970 -12.614 1.00 83.56 101 CYS A C 1
ATOM 789 O O . CYS A 1 101 ? 6.721 5.140 -12.258 1.00 83.56 101 CYS A O 1
ATOM 791 N N . ILE A 1 102 ? 5.876 3.237 -13.114 1.00 81.38 102 ILE A N 1
ATOM 792 C CA . ILE A 1 102 ? 4.516 3.767 -13.272 1.00 81.38 102 ILE A CA 1
ATOM 793 C C . ILE A 1 102 ? 3.786 3.689 -11.920 1.00 81.38 102 ILE A C 1
ATOM 795 O O . ILE A 1 102 ? 3.498 2.585 -11.438 1.00 81.38 102 ILE A O 1
ATOM 799 N N . PRO A 1 103 ? 3.447 4.831 -11.288 1.00 73.50 103 PRO A N 1
ATOM 800 C CA . PRO A 1 103 ? 2.844 4.828 -9.963 1.00 73.50 103 PRO A CA 1
ATOM 801 C C . PRO A 1 103 ? 1.517 4.064 -9.933 1.00 73.50 103 PRO A C 1
ATOM 803 O O . PRO A 1 103 ? 0.621 4.319 -10.733 1.00 73.50 103 PRO A O 1
ATOM 806 N N . GLY A 1 104 ? 1.367 3.168 -8.956 1.00 69.25 104 GLY A N 1
ATOM 807 C CA . GLY A 1 104 ? 0.122 2.426 -8.730 1.00 69.25 104 GLY A CA 1
ATOM 808 C C . GLY A 1 104 ? 0.013 1.155 -9.566 1.00 69.25 104 GLY A C 1
ATOM 809 O O . GLY A 1 104 ? -1.027 0.506 -9.551 1.00 69.25 104 GLY A O 1
ATOM 810 N N . THR A 1 105 ? 1.086 0.787 -10.265 1.00 75.69 105 THR A N 1
ATOM 811 C CA . THR A 1 105 ? 1.186 -0.445 -11.049 1.00 75.69 105 THR A CA 1
ATOM 812 C C . THR A 1 105 ? 2.477 -1.189 -10.701 1.00 75.69 105 THR A C 1
ATOM 814 O O . THR A 1 105 ? 3.365 -0.627 -10.058 1.00 75.69 105 THR A O 1
ATOM 817 N N . GLY A 1 106 ? 2.589 -2.444 -11.141 1.00 77.50 106 GLY A N 1
ATOM 818 C CA . GLY A 1 106 ? 3.855 -3.183 -11.148 1.00 77.50 106 GLY A CA 1
ATOM 819 C C . GLY A 1 106 ? 4.767 -2.816 -12.322 1.00 77.50 106 GLY A C 1
ATOM 820 O O . GLY A 1 106 ? 5.817 -3.422 -12.477 1.00 77.50 106 GLY A O 1
ATOM 821 N N . LEU A 1 107 ? 4.386 -1.851 -13.164 1.00 83.94 107 LEU A N 1
ATOM 822 C CA . LEU A 1 107 ? 5.072 -1.608 -14.425 1.00 83.94 107 LEU A CA 1
ATOM 823 C C . LEU A 1 107 ? 6.318 -0.737 -14.249 1.00 83.94 107 LEU A C 1
ATOM 825 O O . LEU A 1 107 ? 6.282 0.341 -13.641 1.00 83.94 107 LEU A O 1
ATOM 829 N N . ILE A 1 108 ? 7.407 -1.191 -14.858 1.00 85.38 108 ILE A N 1
ATOM 830 C CA . ILE A 1 108 ? 8.675 -0.478 -14.965 1.00 85.38 108 ILE A CA 1
ATOM 831 C C . ILE A 1 108 ? 8.953 -0.262 -16.447 1.00 85.38 108 ILE A C 1
ATOM 833 O O . ILE A 1 108 ? 8.947 -1.202 -17.233 1.00 85.38 108 ILE A O 1
ATOM 837 N N . VAL A 1 109 ? 9.218 0.977 -16.839 1.00 86.69 109 VAL A N 1
ATOM 838 C CA . VAL A 1 109 ? 9.608 1.334 -18.201 1.00 86.69 109 VAL A CA 1
ATOM 839 C C . VAL A 1 109 ? 11.090 1.661 -18.207 1.00 86.69 109 VAL A C 1
ATOM 841 O O . VAL A 1 109 ? 11.550 2.524 -17.462 1.00 86.69 109 VAL A O 1
ATOM 844 N N . THR A 1 110 ? 11.844 0.983 -19.059 1.00 85.62 110 THR A N 1
ATOM 845 C CA . THR A 1 110 ? 13.265 1.257 -19.271 1.00 85.62 110 THR A CA 1
ATOM 846 C C . THR A 1 110 ? 13.442 1.901 -20.631 1.00 85.62 110 THR A C 1
ATOM 848 O O . THR A 1 110 ? 13.002 1.341 -21.635 1.00 85.62 110 THR A O 1
ATOM 851 N N . ILE A 1 111 ? 14.073 3.072 -20.661 1.00 83.56 111 ILE A N 1
ATOM 852 C CA . ILE A 1 111 ? 14.286 3.877 -21.862 1.00 83.56 111 ILE A CA 1
ATOM 853 C C . ILE A 1 111 ? 15.787 4.018 -22.097 1.00 83.56 111 ILE A C 1
ATOM 855 O O . ILE A 1 111 ? 16.543 4.428 -21.215 1.00 83.56 111 ILE A O 1
ATOM 859 N N . SER A 1 112 ? 16.195 3.712 -23.319 1.00 78.56 112 SER A N 1
ATOM 860 C CA . SER A 1 112 ? 17.538 3.883 -23.865 1.00 78.56 112 SER A CA 1
ATOM 861 C C . SER A 1 112 ? 17.416 4.626 -25.204 1.00 78.56 112 SER A C 1
ATOM 863 O O . SER A 1 112 ? 16.320 4.644 -25.767 1.00 78.56 112 SER A O 1
ATOM 865 N N . PRO A 1 113 ? 18.486 5.226 -25.764 1.00 78.50 113 PRO A N 1
ATOM 866 C CA . PRO A 1 113 ? 18.383 5.985 -27.014 1.00 78.50 113 PRO A CA 1
ATOM 867 C C . PRO A 1 113 ? 17.709 5.238 -28.176 1.00 78.50 113 PRO A C 1
ATOM 869 O O . PRO A 1 113 ? 17.056 5.869 -28.999 1.00 78.50 113 PRO A O 1
ATOM 872 N N . ASN A 1 114 ? 17.830 3.906 -28.220 1.00 74.88 114 ASN A N 1
ATOM 873 C CA . ASN A 1 114 ? 17.362 3.088 -29.342 1.00 74.88 114 ASN A CA 1
ATOM 874 C C . ASN A 1 114 ? 16.258 2.082 -28.979 1.00 74.88 114 ASN A C 1
ATOM 876 O O . ASN A 1 114 ? 15.837 1.317 -29.843 1.00 74.88 114 ASN A O 1
ATOM 880 N N . TYR A 1 115 ? 15.804 2.031 -27.722 1.00 75.19 115 TYR A N 1
ATOM 881 C CA . TYR A 1 115 ? 14.720 1.129 -27.329 1.00 75.19 115 TYR A CA 1
ATOM 882 C C . TYR A 1 115 ? 13.971 1.615 -26.090 1.00 75.19 115 TYR A C 1
ATOM 884 O O . TYR A 1 115 ? 14.526 2.275 -25.210 1.00 75.19 115 TYR A O 1
ATOM 892 N N . PHE A 1 116 ? 12.707 1.211 -26.006 1.00 84.06 116 PHE A N 1
ATOM 893 C CA . PHE A 1 116 ? 11.933 1.235 -24.776 1.00 84.06 116 PHE A CA 1
ATOM 894 C C . PHE A 1 116 ? 11.427 -0.181 -24.497 1.00 84.06 116 PHE A C 1
ATOM 896 O O . PHE A 1 116 ? 11.052 -0.905 -25.419 1.00 84.06 116 PHE A O 1
ATOM 903 N N . ALA A 1 117 ? 11.432 -0.585 -23.234 1.00 83.25 117 ALA A N 1
ATOM 904 C CA . ALA A 1 117 ? 10.839 -1.840 -22.791 1.00 83.25 117 ALA A CA 1
ATOM 905 C C . ALA A 1 117 ? 9.949 -1.575 -21.579 1.00 83.25 117 ALA A C 1
ATOM 907 O O . ALA A 1 117 ? 10.241 -0.695 -20.768 1.00 83.25 117 ALA A O 1
ATOM 908 N N . CYS A 1 118 ? 8.849 -2.316 -21.489 1.00 84.69 118 CYS A N 1
ATOM 909 C CA . CYS A 1 118 ? 7.938 -2.288 -20.356 1.00 84.69 118 CYS A CA 1
ATOM 910 C C . CYS A 1 118 ? 7.994 -3.655 -19.679 1.00 84.69 118 CYS A C 1
ATOM 912 O O . CYS A 1 118 ? 7.784 -4.679 -20.327 1.00 84.69 118 CYS A O 1
ATOM 914 N N . TRP A 1 119 ? 8.293 -3.650 -18.390 1.00 83.25 119 TRP A N 1
ATOM 915 C CA . TRP A 1 119 ? 8.427 -4.824 -17.548 1.00 83.25 119 TRP A CA 1
ATOM 916 C C . TRP A 1 119 ? 7.268 -4.831 -16.570 1.00 83.25 119 TRP A C 1
ATOM 918 O O . TRP A 1 119 ? 6.996 -3.805 -15.945 1.00 83.25 119 TRP A O 1
ATOM 928 N N . ASP A 1 120 ? 6.610 -5.972 -16.406 1.00 82.69 120 ASP A N 1
ATOM 929 C CA . ASP A 1 120 ? 5.682 -6.150 -15.300 1.00 82.69 120 ASP A CA 1
ATOM 930 C C . ASP A 1 120 ? 6.420 -6.778 -14.125 1.00 82.69 120 ASP A C 1
ATOM 932 O O . ASP A 1 120 ? 6.643 -7.988 -14.080 1.00 82.69 120 ASP A O 1
ATOM 936 N N . ALA A 1 121 ? 6.791 -5.948 -13.152 1.00 74.25 121 ALA A N 1
ATOM 937 C CA . ALA A 1 121 ? 7.392 -6.445 -11.932 1.00 74.25 121 ALA A CA 1
ATOM 938 C C . ALA A 1 121 ? 6.437 -7.382 -11.189 1.00 74.25 121 ALA A C 1
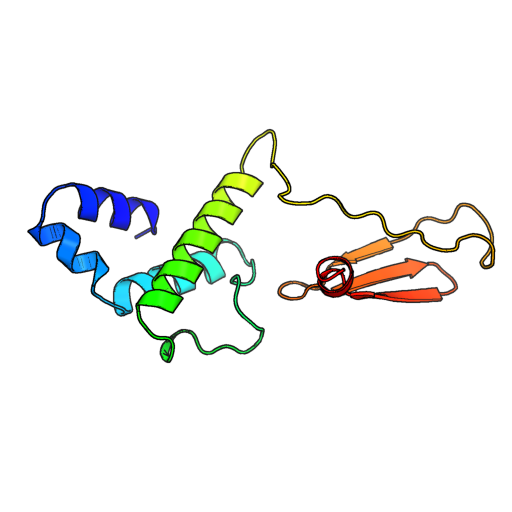ATOM 940 O O . ALA A 1 121 ? 6.920 -8.267 -10.502 1.00 74.25 121 ALA A O 1
ATOM 941 N N . ALA A 1 122 ? 5.111 -7.266 -11.347 1.00 68.19 122 ALA A N 1
ATOM 942 C CA . ALA A 1 122 ? 4.163 -8.153 -10.678 1.00 68.19 122 ALA A CA 1
ATOM 943 C C . ALA A 1 122 ? 4.271 -9.622 -11.134 1.00 68.19 122 ALA A C 1
ATOM 945 O O . ALA A 1 122 ? 3.941 -10.514 -10.352 1.00 68.19 122 ALA A O 1
ATOM 946 N N . TRP A 1 123 ? 4.735 -9.881 -12.365 1.00 54.03 123 TRP A N 1
ATOM 947 C CA . TRP A 1 123 ? 4.805 -11.227 -12.949 1.00 54.03 123 TRP A CA 1
ATOM 948 C C . TRP A 1 123 ? 5.950 -12.085 -12.399 1.00 54.03 123 TRP A C 1
ATOM 950 O O . TRP A 1 123 ? 5.755 -13.281 -12.200 1.00 54.03 123 TRP A O 1
ATOM 960 N N . GLU A 1 124 ? 7.099 -11.499 -12.051 1.00 50.00 124 GLU A N 1
ATOM 961 C CA . GLU A 1 124 ? 8.230 -12.235 -11.446 1.00 50.00 124 GLU A CA 1
ATOM 962 C C . GLU A 1 124 ? 7.973 -12.675 -9.990 1.00 50.00 124 GLU A C 1
ATOM 964 O O . GLU A 1 124 ? 8.858 -13.194 -9.312 1.00 50.00 124 GLU A O 1
ATOM 969 N N . PHE A 1 125 ? 6.760 -12.459 -9.472 1.00 48.22 125 PHE A N 1
ATOM 970 C CA . PHE A 1 125 ? 6.398 -12.770 -8.091 1.00 48.22 125 PHE A CA 1
ATOM 971 C C . PHE A 1 125 ? 5.413 -13.942 -7.936 1.00 48.22 125 PHE A C 1
ATOM 973 O O . PHE A 1 125 ? 5.081 -14.269 -6.790 1.00 48.22 125 PHE A O 1
ATOM 980 N N . PHE A 1 126 ? 4.974 -14.569 -9.040 1.00 38.94 126 PHE A N 1
ATOM 981 C CA . PHE A 1 126 ? 4.065 -15.734 -9.064 1.00 38.94 126 PHE A CA 1
ATOM 982 C C . PHE A 1 126 ? 4.707 -17.049 -9.552 1.00 38.94 126 PHE A C 1
ATOM 984 O O . PHE A 1 126 ? 4.014 -18.062 -9.639 1.00 38.94 126 PHE A O 1
ATOM 991 N N . THR A 1 127 ? 6.012 -17.048 -9.822 1.00 35.66 127 THR A N 1
ATOM 992 C CA . THR A 1 127 ? 6.850 -18.244 -10.037 1.00 35.66 127 THR A CA 1
ATOM 993 C C . THR A 1 127 ? 7.860 -18.367 -8.912 1.00 35.66 127 THR A C 1
ATOM 995 O O . THR A 1 127 ? 8.035 -19.491 -8.400 1.00 35.66 127 THR A O 1
#

Foldseek 3Di:
DAVVVLVVQLVPDVVSVCVLVDLVVLVVNQVVLCVPVVADFQDAPPDDSVPDDSVVSVVRNVVSVVQVVLVPDPHRDDPDDDDDPDPCVPPDDDFDWDWDDDGRAQWIWIDTPVDIDIDRNVVVVPD

Organism: NCBI:txid1738132

pLDDT: mean 81.94, std 14.07, range [35.66, 96.62]